Protein AF-A0A699IQG4-F1 (afdb_monomer_lite)

InterPro domains:
  IPR001878 Zinc finger, CCHC-type [PS50158] (23-38)
  IPR032567 RTL1-related [PTHR15503] (3-120)
  IPR036875 Zinc finger, CCHC-type superfamily [SSF57756] (12-44)
  IPR043502 DNA/RNA polymerase superfamily [SSF56672] (71-119)

Organism: Tanacetum cinerariifolium (NCBI:txid118510)

Sequence (120 aa):
KFWQHKCCECLEENGANPKGNGCFECGATWHFKRDCPKLKNKDGEKIFLAQISAKKKEDKSEGKQLEDVPVIRDYPEVFPKDLPGLPPARPVEFQIDLIPGAAPVARAPYRLAPSEMKEL

Secondary structure (DSSP, 8-state):
------------------S----TTT--TTS-GGG-GGG-S------------------------GGGSHHHHH-TTTS-SS--SSPP--SSPPP-PPPTTPPP---PPP---TTGGG--

Foldseek 3Di:
DDDDDDPDDPDDDDDDDPPADADPVPPGRPDHVVPPPVVPDDDDDPDDDDDDDDDPPPPPPVPCPPCVPPVCVVCCVVVPPDDPDDDPDDPDDDDDDDDPPDDDDDDDDDDDDPVVVVVD

Radius of gyration: 30.07 Å; chains: 1; bounding box: 53×80×54 Å

pLDDT: mean 72.15, std 17.1, range [36.84, 95.44]

Structure (mmCIF, N/CA/C/O backbone):
data_AF-A0A699IQG4-F1
#
_entry.id   AF-A0A699IQG4-F1
#
loop_
_atom_site.group_PDB
_atom_site.id
_atom_site.type_symbol
_atom_site.label_atom_id
_atom_site.label_alt_id
_atom_site.label_comp_id
_atom_site.label_asym_id
_atom_site.label_entity_id
_atom_site.label_seq_id
_atom_site.pdbx_PDB_ins_code
_atom_site.Cartn_x
_atom_site.Cartn_y
_atom_site.Cartn_z
_atom_site.occupancy
_atom_site.B_iso_or_equiv
_atom_site.auth_seq_id
_atom_site.auth_comp_id
_atom_site.auth_asym_id
_atom_site.auth_atom_id
_atom_site.pdbx_PDB_model_num
ATOM 1 N N . LYS A 1 1 ? 30.703 19.931 -9.574 1.00 39.34 1 LYS A N 1
ATOM 2 C CA . LYS A 1 1 ? 30.724 21.301 -9.013 1.00 39.34 1 LYS A CA 1
ATOM 3 C C . LYS A 1 1 ? 29.494 22.019 -9.535 1.00 39.34 1 LYS A C 1
ATOM 5 O O . LYS A 1 1 ? 29.377 22.120 -10.740 1.00 39.34 1 LYS A O 1
ATOM 10 N N . PHE A 1 2 ? 28.615 22.405 -8.612 1.00 39.41 2 PHE A N 1
ATOM 11 C CA . PHE A 1 2 ? 27.533 23.381 -8.749 1.00 39.41 2 PHE A CA 1
ATOM 12 C C . PHE A 1 2 ? 26.549 23.222 -9.914 1.00 39.41 2 PHE A C 1
ATOM 14 O O . PHE A 1 2 ? 26.856 23.501 -11.064 1.00 39.41 2 PHE A O 1
ATOM 21 N N . TRP A 1 3 ? 25.319 22.866 -9.539 1.00 40.44 3 TRP A N 1
ATOM 22 C CA . TRP A 1 3 ? 24.097 23.227 -10.246 1.00 40.44 3 TRP A CA 1
ATOM 23 C C . TRP A 1 3 ? 24.181 24.677 -10.722 1.00 40.44 3 TRP A C 1
ATOM 25 O O . TRP A 1 3 ? 24.025 25.611 -9.935 1.00 40.44 3 TRP A O 1
ATOM 35 N N . GLN A 1 4 ? 24.463 24.865 -12.005 1.00 43.44 4 GLN A N 1
ATOM 36 C CA . GLN A 1 4 ? 24.347 26.165 -12.630 1.00 43.44 4 GLN A CA 1
ATOM 37 C C . GLN A 1 4 ? 22.902 26.318 -13.079 1.00 43.44 4 GLN A C 1
ATOM 39 O O . GLN A 1 4 ? 22.455 25.738 -14.063 1.00 43.44 4 GLN A O 1
ATOM 44 N N . HIS A 1 5 ? 22.167 27.091 -12.284 1.00 58.09 5 HIS A N 1
ATOM 45 C CA . HIS A 1 5 ? 20.939 27.734 -12.704 1.00 58.09 5 HIS A CA 1
ATOM 46 C C . HIS A 1 5 ? 21.194 28.491 -14.008 1.00 58.09 5 HIS A C 1
ATOM 48 O O . HIS A 1 5 ? 21.992 29.430 -14.035 1.00 58.09 5 HIS A O 1
ATOM 54 N N . LYS A 1 6 ? 20.469 28.125 -15.063 1.00 41.34 6 LYS A N 1
ATOM 55 C CA . LYS A 1 6 ? 20.129 29.054 -16.137 1.00 41.34 6 LYS A CA 1
ATOM 56 C C . LYS A 1 6 ? 18.913 28.526 -16.886 1.00 41.34 6 LYS A C 1
ATOM 58 O O . LYS A 1 6 ? 19.025 27.606 -17.684 1.00 41.34 6 LYS A O 1
ATOM 63 N N . CYS A 1 7 ? 17.751 29.119 -16.628 1.00 36.84 7 CYS A N 1
ATOM 64 C CA . CYS A 1 7 ? 16.727 29.182 -17.661 1.00 36.84 7 CYS A CA 1
ATOM 65 C C . CYS A 1 7 ? 17.104 30.398 -18.512 1.00 36.84 7 CYS A C 1
ATOM 67 O O . CYS A 1 7 ? 16.904 31.542 -18.109 1.00 36.84 7 CYS A O 1
ATOM 69 N N . CYS A 1 8 ? 17.832 30.131 -19.593 1.00 43.38 8 CYS A N 1
ATOM 70 C CA . CYS A 1 8 ? 18.132 31.093 -20.640 1.00 43.38 8 CYS A CA 1
ATOM 71 C C . CYS A 1 8 ? 17.001 30.943 -21.659 1.00 43.38 8 CYS A C 1
ATOM 73 O O . CYS A 1 8 ? 16.763 29.828 -22.108 1.00 43.38 8 CYS A O 1
ATOM 75 N N . GLU A 1 9 ? 16.304 32.035 -21.960 1.00 43.12 9 GLU A N 1
ATOM 76 C CA . GLU A 1 9 ? 15.368 32.138 -23.089 1.00 43.12 9 GLU A CA 1
ATOM 77 C C . GLU A 1 9 ? 14.090 31.287 -23.001 1.00 43.12 9 GLU A C 1
ATOM 79 O O . GLU A 1 9 ? 13.916 30.305 -23.713 1.00 43.12 9 GLU A O 1
ATOM 84 N N . CYS A 1 10 ? 13.101 31.776 -22.246 1.00 40.19 10 CYS A N 1
ATOM 85 C CA . CYS A 1 10 ? 11.725 31.713 -22.749 1.00 40.19 10 CYS A CA 1
ATOM 86 C C . CYS A 1 10 ? 11.543 32.861 -23.751 1.00 40.19 10 CYS A C 1
ATOM 88 O O . CYS A 1 10 ? 11.014 33.923 -23.418 1.00 40.19 10 CYS A O 1
ATOM 90 N N . LEU A 1 11 ? 12.067 32.658 -24.960 1.00 47.53 11 LEU A N 1
ATOM 91 C CA . LEU A 1 11 ? 11.489 33.252 -26.157 1.00 47.53 11 LEU A CA 1
ATOM 92 C C . LEU A 1 11 ? 10.166 32.513 -26.433 1.00 47.53 11 LEU A C 1
ATOM 94 O O . LEU A 1 11 ? 10.034 31.345 -26.081 1.00 47.53 11 LEU A O 1
ATOM 98 N N . GLU A 1 12 ? 9.245 33.199 -27.103 1.00 44.25 12 GLU A N 1
ATOM 99 C CA . GLU A 1 12 ? 8.020 32.678 -27.737 1.00 44.25 12 GLU A CA 1
ATOM 100 C C . GLU A 1 12 ? 6.696 32.885 -26.979 1.00 44.25 12 GLU A C 1
ATOM 102 O O . GLU A 1 12 ? 6.244 32.125 -26.126 1.00 44.25 12 GLU A O 1
ATOM 107 N N . GLU A 1 13 ? 6.105 34.033 -27.312 1.00 41.91 13 GLU A N 1
ATOM 108 C CA . GLU A 1 13 ? 4.792 34.192 -27.949 1.00 41.91 13 GLU A CA 1
ATOM 109 C C . GLU A 1 13 ? 3.679 33.144 -27.721 1.00 41.91 13 GLU A C 1
ATOM 111 O O . GLU A 1 13 ? 3.742 31.996 -28.140 1.00 41.91 13 GLU A O 1
ATOM 116 N N . ASN A 1 14 ? 2.559 33.669 -27.206 1.00 48.47 14 ASN A N 1
ATOM 117 C CA . ASN A 1 14 ? 1.175 33.369 -27.599 1.00 48.47 14 ASN A CA 1
ATOM 118 C C . ASN A 1 14 ? 0.743 31.891 -27.674 1.00 48.47 14 ASN A C 1
ATOM 120 O O . ASN A 1 14 ? 0.459 31.356 -28.742 1.00 48.47 14 ASN A O 1
ATOM 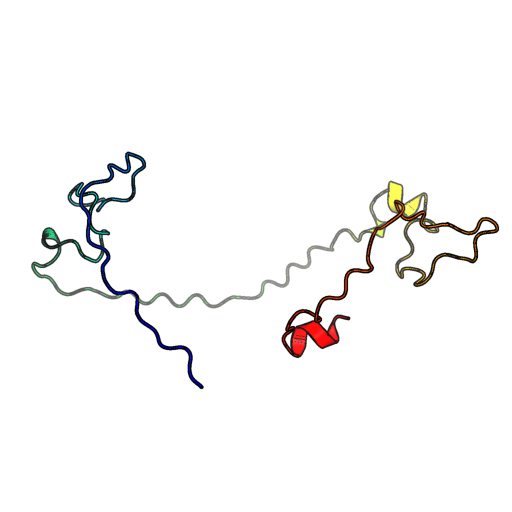124 N N . GLY A 1 15 ? 0.495 31.293 -26.507 1.00 37.56 15 GLY A N 1
ATOM 125 C CA . GLY A 1 15 ? -0.399 30.141 -26.358 1.00 37.56 15 GLY A CA 1
ATOM 126 C C . GLY A 1 15 ? -1.649 30.525 -25.566 1.00 37.56 15 GLY A C 1
ATOM 127 O O . GLY A 1 15 ? -1.586 30.708 -24.352 1.00 37.56 15 GLY A O 1
ATOM 128 N N . ALA A 1 16 ? -2.790 30.664 -26.241 1.00 49.62 16 ALA A N 1
ATOM 129 C CA . ALA A 1 16 ? -4.087 30.895 -25.611 1.00 49.62 16 ALA A CA 1
ATOM 130 C C . ALA A 1 16 ? -4.401 29.804 -24.569 1.00 49.62 16 ALA A C 1
ATOM 132 O O . ALA A 1 16 ? -4.510 28.629 -24.916 1.00 49.62 16 ALA A O 1
ATOM 133 N N . ASN A 1 17 ? -4.606 30.185 -23.303 1.00 44.25 17 ASN A N 1
ATOM 134 C CA . ASN A 1 17 ? -5.193 29.298 -22.298 1.00 44.25 17 ASN A CA 1
ATOM 135 C C . ASN A 1 17 ? -6.651 29.723 -22.024 1.00 44.25 17 ASN A C 1
ATOM 137 O O . ASN A 1 17 ? -6.873 30.724 -21.340 1.00 44.25 17 ASN A O 1
ATOM 141 N N . PRO A 1 18 ? -7.660 29.000 -22.547 1.00 54.16 18 PRO A N 1
ATOM 142 C CA . PRO A 1 18 ? -9.069 29.359 -22.402 1.00 54.16 18 PRO A CA 1
ATOM 143 C C . PRO A 1 18 ? -9.695 28.895 -21.075 1.00 54.16 18 PRO A C 1
ATOM 145 O O . PRO A 1 18 ? -10.919 28.837 -20.966 1.00 54.16 18 PRO A O 1
ATOM 148 N N . LYS A 1 19 ? -8.907 28.547 -20.050 1.00 52.62 19 LYS A N 1
ATOM 149 C CA . LYS A 1 19 ? -9.437 28.133 -18.743 1.00 52.62 19 LYS A CA 1
ATOM 150 C C . LYS A 1 19 ? -8.933 29.069 -17.656 1.00 52.62 19 LYS A C 1
ATOM 152 O O . LYS A 1 19 ? -7.754 29.116 -17.327 1.00 52.62 19 LYS A O 1
ATOM 157 N N . GLY A 1 20 ? -9.888 29.886 -17.218 1.00 62.12 20 GLY A N 1
ATOM 158 C CA . GLY A 1 20 ? -9.710 31.136 -16.506 1.00 62.12 20 GLY A CA 1
ATOM 159 C C . GLY A 1 20 ? -8.867 31.041 -15.249 1.00 62.12 20 GLY A C 1
ATOM 160 O O . GLY A 1 20 ? -9.008 30.108 -14.472 1.00 62.12 20 GLY A O 1
ATOM 161 N N . ASN A 1 21 ? -8.037 32.068 -15.091 1.00 64.31 21 ASN A N 1
ATOM 162 C CA . ASN A 1 21 ? -7.562 32.644 -13.838 1.00 64.31 21 ASN A CA 1
ATOM 163 C C . ASN A 1 21 ? -6.998 34.034 -14.177 1.00 64.31 21 ASN A C 1
ATOM 165 O O . ASN A 1 21 ? -5.793 34.253 -14.196 1.00 64.31 21 ASN A O 1
ATOM 169 N N . GLY A 1 22 ? -7.897 34.949 -14.547 1.00 69.56 22 GLY A N 1
ATOM 170 C CA . GLY A 1 22 ? -7.588 36.362 -14.758 1.00 69.56 22 GLY A CA 1
ATOM 171 C C . GLY A 1 22 ? -7.961 37.214 -13.548 1.00 69.56 22 GLY A C 1
ATOM 172 O O . GLY A 1 22 ? -8.584 36.751 -12.593 1.00 69.56 22 GLY A O 1
ATOM 173 N N . CYS A 1 23 ? -7.605 38.489 -13.585 1.00 75.75 23 CYS A N 1
ATOM 174 C CA . CYS A 1 23 ? -7.986 39.467 -12.585 1.00 75.75 23 CYS A CA 1
ATOM 175 C C . CYS A 1 23 ? -9.511 39.610 -12.535 1.00 75.75 23 CYS A C 1
ATOM 177 O O . CYS A 1 23 ? -10.111 40.182 -13.441 1.00 75.75 23 CYS A O 1
ATOM 179 N N . PHE A 1 24 ? -10.134 39.155 -11.449 1.00 74.50 24 PHE A N 1
ATOM 180 C CA . PHE A 1 24 ? -11.587 39.238 -11.257 1.00 74.50 24 PHE A CA 1
ATOM 181 C C . PHE A 1 24 ? -12.143 40.672 -11.229 1.00 74.50 24 PHE A C 1
ATOM 183 O O . PHE A 1 24 ? -13.338 40.854 -11.413 1.00 74.50 24 PHE A O 1
ATOM 190 N N . GLU A 1 25 ? -11.291 41.680 -11.021 1.00 67.94 25 GLU A N 1
ATOM 191 C CA . GLU A 1 25 ? -11.703 43.092 -10.994 1.00 67.94 25 GLU A CA 1
ATOM 192 C C . GLU A 1 25 ? -11.657 43.763 -12.372 1.00 67.94 25 GLU A C 1
ATOM 194 O O . GLU A 1 25 ? -12.460 44.645 -12.656 1.00 67.94 25 GLU A O 1
ATOM 199 N N . CYS A 1 26 ? -10.718 43.385 -13.250 1.00 78.75 26 CYS A N 1
ATOM 200 C CA . CYS A 1 26 ? -10.583 44.029 -14.564 1.00 78.75 26 CYS A CA 1
ATOM 201 C C . CYS A 1 26 ? -10.766 43.093 -15.765 1.00 78.75 26 CYS A C 1
ATOM 203 O O . CYS A 1 26 ? -10.732 43.564 -16.899 1.00 78.75 26 CYS A O 1
ATOM 205 N N . GLY A 1 27 ? -10.941 41.792 -15.530 1.00 74.69 27 GLY A N 1
ATOM 206 C CA . GLY A 1 27 ? -11.148 40.766 -16.552 1.00 74.69 27 GLY A CA 1
ATOM 207 C C . GLY A 1 27 ? -9.891 40.345 -17.320 1.00 74.69 27 GLY A C 1
ATOM 208 O O . GLY A 1 27 ? -9.961 39.436 -18.141 1.00 74.69 27 GLY A O 1
ATOM 209 N N . ALA A 1 28 ? -8.735 40.969 -17.076 1.00 76.00 28 ALA A N 1
ATOM 210 C CA . ALA A 1 28 ? -7.506 40.640 -17.791 1.00 76.00 28 ALA A CA 1
ATOM 211 C C . ALA A 1 28 ? -6.952 39.279 -17.352 1.00 76.00 28 ALA A C 1
ATOM 213 O O . ALA A 1 28 ? -6.777 39.022 -16.165 1.00 76.00 28 ALA A O 1
ATOM 214 N N . THR A 1 29 ? -6.606 38.427 -18.309 1.00 74.25 29 THR A N 1
ATOM 215 C CA . THR A 1 29 ? -6.103 37.065 -18.065 1.00 74.25 29 THR A CA 1
ATOM 216 C C . THR A 1 29 ? -4.635 37.004 -17.636 1.00 74.25 29 THR A C 1
ATOM 218 O O . THR A 1 29 ? -4.167 35.949 -17.230 1.00 74.25 29 THR A O 1
ATOM 221 N N . TRP A 1 30 ? -3.913 38.126 -17.702 1.00 68.56 30 TRP A N 1
ATOM 222 C CA . TRP A 1 30 ? -2.455 38.179 -17.529 1.00 68.56 30 TRP A CA 1
ATOM 223 C C . TRP A 1 30 ? -1.961 38.496 -16.114 1.00 68.56 30 TRP A C 1
ATOM 225 O O . TRP A 1 30 ? -0.766 38.398 -15.854 1.00 68.56 30 TRP A O 1
ATOM 235 N N . HIS A 1 31 ? -2.837 38.907 -15.200 1.00 71.31 31 HIS A N 1
ATOM 236 C CA . HIS A 1 31 ? -2.448 39.225 -13.827 1.00 71.31 31 HIS A CA 1
ATOM 237 C C . HIS A 1 31 ? -3.545 38.827 -12.845 1.00 71.31 31 HIS A C 1
ATOM 239 O O . HIS A 1 31 ? -4.724 38.797 -13.192 1.00 71.31 31 HIS A O 1
ATOM 245 N N . PHE A 1 32 ? -3.166 38.556 -11.598 1.00 77.56 32 PHE A N 1
ATOM 246 C CA . PHE A 1 32 ? -4.119 38.287 -10.524 1.00 77.56 32 PHE A CA 1
ATOM 247 C C . PHE A 1 32 ? -4.605 39.590 -9.883 1.00 77.56 32 PHE A C 1
ATOM 249 O O . PHE A 1 32 ? -3.975 40.638 -10.012 1.00 77.56 32 PHE A O 1
ATOM 256 N N . LYS A 1 33 ? -5.717 39.534 -9.135 1.00 70.88 33 LYS A N 1
ATOM 257 C CA . LYS A 1 33 ? -6.334 40.704 -8.473 1.00 70.88 33 LYS A CA 1
ATOM 258 C C . LYS A 1 33 ? -5.333 41.569 -7.685 1.00 70.88 33 LYS A C 1
ATOM 260 O O . LYS A 1 33 ? -5.471 42.788 -7.679 1.00 70.88 33 LYS A O 1
ATOM 265 N N . ARG A 1 34 ? -4.320 40.952 -7.064 1.00 66.19 34 ARG A N 1
ATOM 266 C CA . ARG A 1 34 ? -3.289 41.632 -6.253 1.00 66.19 34 ARG A CA 1
ATOM 267 C C . ARG A 1 34 ? -2.377 42.555 -7.066 1.00 66.19 34 ARG A C 1
ATOM 269 O O . ARG A 1 34 ? -1.890 43.542 -6.527 1.00 66.19 34 ARG A O 1
ATOM 276 N N . ASP A 1 35 ? -2.208 42.266 -8.350 1.00 69.75 35 ASP A N 1
ATOM 277 C CA . ASP A 1 35 ? -1.304 42.984 -9.252 1.00 69.75 35 ASP A CA 1
ATOM 278 C C . ASP A 1 35 ? -2.067 43.886 -10.227 1.00 69.75 35 ASP A C 1
ATOM 280 O O . ASP A 1 35 ? -1.492 44.417 -11.175 1.00 69.75 35 ASP A O 1
ATOM 284 N N . CYS A 1 36 ? -3.374 44.070 -10.004 1.00 76.50 36 CYS A N 1
ATOM 285 C CA . CYS A 1 36 ? -4.219 44.853 -10.887 1.00 76.50 36 CYS A CA 1
ATOM 286 C C . CYS A 1 36 ? -3.799 46.328 -10.871 1.00 76.50 36 CYS A C 1
ATOM 288 O O . CYS A 1 36 ? -3.975 47.003 -9.851 1.00 76.50 36 CYS A O 1
ATOM 290 N N . PRO A 1 37 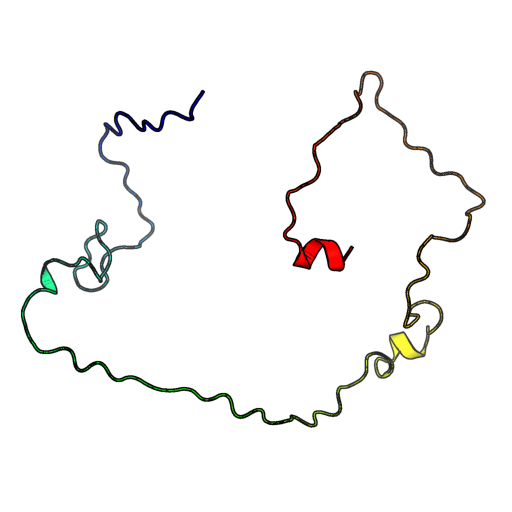? -3.302 46.881 -11.994 1.00 71.56 37 PRO A N 1
ATOM 291 C CA . PRO A 1 37 ? -2.865 48.272 -12.045 1.00 71.56 37 PRO A CA 1
ATOM 292 C C . PRO A 1 37 ? -4.029 49.251 -11.833 1.00 71.56 37 PRO A C 1
ATOM 294 O O . PRO A 1 37 ? -3.798 50.370 -11.384 1.00 71.56 37 PRO A O 1
ATOM 297 N N . LYS A 1 38 ? -5.282 48.820 -12.066 1.00 64.69 38 LYS A N 1
ATOM 298 C CA . LYS A 1 38 ? -6.492 49.604 -11.756 1.00 64.69 38 LYS A CA 1
ATOM 299 C C . LYS A 1 38 ? -6.797 49.710 -10.255 1.00 64.69 38 LYS A C 1
ATOM 301 O O . LYS A 1 38 ? -7.562 50.587 -9.876 1.00 64.69 38 LYS A O 1
ATOM 306 N N . LEU A 1 39 ? -6.221 48.851 -9.406 1.00 63.41 39 LEU A N 1
ATOM 307 C CA . LEU A 1 39 ? -6.471 48.862 -7.957 1.00 63.41 39 LEU A CA 1
ATOM 308 C C . LEU A 1 39 ? -5.593 49.879 -7.209 1.00 63.41 39 LEU A C 1
ATOM 310 O O . LEU A 1 39 ? -5.821 50.163 -6.036 1.00 63.41 39 LEU A O 1
ATOM 314 N N . LYS A 1 40 ? -4.570 50.436 -7.866 1.00 63.16 40 LYS A N 1
ATOM 315 C CA . LYS A 1 40 ? -3.681 51.426 -7.258 1.00 63.16 40 LYS A CA 1
ATOM 316 C C . LYS A 1 40 ? -4.238 52.827 -7.465 1.00 63.16 40 LYS A C 1
ATOM 318 O O . LYS A 1 40 ? -3.710 53.550 -8.294 1.00 63.16 40 LYS A O 1
ATOM 323 N N . ASN A 1 41 ? -5.274 53.199 -6.710 1.00 53.69 41 ASN A N 1
ATOM 324 C CA . ASN A 1 41 ? -5.568 54.593 -6.362 1.00 53.69 41 ASN A CA 1
ATOM 325 C C . ASN A 1 41 ? -6.422 54.668 -5.082 1.00 53.69 41 ASN A C 1
ATOM 327 O O . ASN A 1 41 ? -7.636 54.538 -5.137 1.00 53.69 41 ASN A O 1
ATOM 331 N N . LYS A 1 42 ? -5.698 54.882 -3.971 1.00 56.88 42 LYS A N 1
ATOM 332 C CA . LYS A 1 42 ? -6.032 55.559 -2.701 1.00 56.88 42 LYS A CA 1
ATOM 333 C C . LYS A 1 42 ? -7.355 55.201 -2.014 1.00 56.88 42 LYS A C 1
ATOM 335 O O . LYS A 1 42 ? -8.410 55.596 -2.471 1.00 56.88 42 LYS A O 1
ATOM 340 N N . ASP A 1 43 ? -7.261 54.530 -0.865 1.00 50.34 43 ASP A N 1
ATOM 341 C CA . ASP A 1 43 ? -7.578 55.099 0.456 1.00 50.34 43 ASP A CA 1
ATOM 342 C C . ASP A 1 43 ? -7.216 54.082 1.553 1.00 50.34 43 ASP A C 1
ATOM 344 O O . ASP A 1 43 ? -7.238 52.874 1.327 1.00 50.34 43 ASP A O 1
ATOM 348 N N . GLY A 1 44 ? -6.777 54.579 2.713 1.00 60.00 44 GLY A N 1
ATOM 349 C CA . GLY A 1 44 ? -6.122 53.811 3.778 1.00 60.00 44 GLY A CA 1
ATOM 350 C C . GLY A 1 44 ? -6.811 52.490 4.141 1.00 60.00 44 GLY A C 1
ATOM 351 O O . GLY A 1 44 ? -7.962 52.458 4.576 1.00 60.00 44 GLY A O 1
ATOM 352 N N . GLU A 1 45 ? -6.058 51.401 4.001 1.00 52.19 45 GLU A N 1
ATOM 353 C CA . GLU A 1 45 ? -6.473 50.038 4.313 1.00 52.19 45 GLU A CA 1
ATOM 354 C C . GLU A 1 45 ? -6.681 49.886 5.829 1.00 52.19 45 GLU A C 1
ATOM 356 O O . GLU A 1 45 ? -5.733 49.846 6.615 1.00 52.19 45 GLU A O 1
ATOM 361 N N . LYS A 1 46 ? -7.944 49.820 6.268 1.00 61.69 46 LYS A N 1
ATOM 362 C CA . LYS A 1 46 ? -8.282 49.413 7.638 1.00 61.69 46 LYS A CA 1
ATOM 363 C C . LYS A 1 46 ? -8.051 47.910 7.754 1.00 61.69 46 LYS A C 1
ATOM 365 O O . LYS A 1 46 ? -8.911 47.110 7.394 1.00 61.69 46 LYS A O 1
ATOM 370 N N . ILE A 1 47 ? -6.877 47.532 8.247 1.00 58.50 47 ILE A N 1
ATOM 371 C CA . ILE A 1 47 ? -6.541 46.142 8.551 1.00 58.50 47 ILE A CA 1
ATOM 372 C C . ILE A 1 47 ? -7.305 45.748 9.821 1.00 58.50 47 ILE A C 1
ATOM 374 O O . ILE A 1 47 ? -6.939 46.143 10.927 1.00 58.50 47 ILE A O 1
ATOM 378 N N . PHE A 1 48 ? -8.383 44.979 9.677 1.00 64.88 48 PHE A N 1
ATOM 379 C CA . PHE A 1 48 ? -9.066 44.371 10.818 1.00 64.88 48 PHE A CA 1
ATOM 380 C C . PHE A 1 48 ? -8.367 43.056 11.174 1.00 64.88 48 PHE A C 1
ATOM 382 O O . PHE A 1 48 ? -8.523 42.047 10.491 1.00 64.88 48 PHE A O 1
ATOM 389 N N . LEU A 1 49 ? -7.577 43.069 12.247 1.00 62.38 49 LEU A N 1
ATOM 390 C CA . LEU A 1 49 ? -7.018 41.856 12.843 1.00 62.38 49 LEU A CA 1
ATOM 391 C C . LEU A 1 49 ? -8.095 41.170 13.690 1.00 62.38 49 LEU A C 1
ATOM 393 O O . LEU A 1 49 ? -8.494 41.689 14.731 1.00 62.38 49 LEU A O 1
ATOM 397 N N . ALA A 1 50 ? -8.548 39.993 13.262 1.00 70.19 50 ALA A N 1
ATOM 398 C CA . ALA A 1 50 ? -9.366 39.108 14.085 1.00 70.19 50 ALA A CA 1
ATOM 399 C C . ALA A 1 50 ? -8.470 38.056 14.757 1.00 70.19 50 ALA A C 1
ATOM 401 O O . ALA A 1 50 ? -7.769 37.307 14.079 1.00 70.19 50 ALA A O 1
ATOM 402 N N . GLN A 1 51 ? -8.501 37.985 16.090 1.00 68.69 51 GLN A N 1
ATOM 403 C CA . GLN A 1 51 ? -7.873 36.901 16.848 1.00 68.69 51 GLN A CA 1
ATOM 404 C C . GLN A 1 51 ? -8.895 35.789 17.092 1.00 68.69 51 GLN A C 1
ATOM 406 O O . GLN A 1 51 ? -9.837 35.955 17.865 1.00 68.69 51 GLN A O 1
ATOM 411 N N . ILE A 1 52 ? -8.696 34.640 16.447 1.00 70.69 52 ILE A N 1
ATOM 412 C CA . ILE A 1 52 ? -9.469 33.428 16.721 1.00 70.69 52 ILE A CA 1
ATOM 413 C C . ILE A 1 52 ? -8.704 32.638 17.780 1.00 70.69 52 ILE A C 1
ATOM 415 O O . ILE A 1 52 ? -7.666 32.045 17.498 1.00 70.69 52 ILE A O 1
ATOM 419 N N . SER A 1 53 ? -9.204 32.646 19.014 1.00 73.06 53 SER A N 1
ATOM 420 C CA . SER A 1 53 ? -8.715 31.750 20.061 1.00 73.06 53 SER A CA 1
ATOM 421 C C . SER A 1 53 ? -9.548 30.472 20.052 1.00 73.06 53 SER A C 1
ATOM 423 O O . SER A 1 53 ? -10.773 30.497 20.185 1.00 73.06 53 SER A O 1
ATOM 425 N N . ALA A 1 54 ? -8.881 29.334 19.870 1.00 66.38 54 ALA A N 1
ATOM 426 C CA . ALA A 1 54 ? -9.520 28.033 19.953 1.00 66.38 54 ALA A CA 1
ATOM 427 C C . ALA A 1 54 ? -9.880 27.749 21.416 1.00 66.38 54 ALA A C 1
ATOM 429 O O . ALA A 1 54 ? -9.042 27.320 22.210 1.00 66.38 54 ALA A O 1
ATOM 430 N N . LYS A 1 55 ? -11.142 27.974 21.790 1.00 66.56 55 LYS A N 1
ATOM 431 C CA . LYS A 1 55 ? -11.685 27.330 22.984 1.00 66.56 55 LYS A CA 1
ATOM 432 C C . LYS A 1 55 ? -11.829 25.851 22.655 1.00 66.56 55 LYS A C 1
ATOM 434 O O . LYS A 1 55 ? -12.715 25.482 21.889 1.00 66.56 55 LYS A O 1
ATOM 439 N N . LYS A 1 56 ? -10.958 25.017 23.229 1.00 56.22 56 LYS A N 1
ATOM 440 C CA . LYS A 1 56 ? -11.209 23.579 23.335 1.00 56.22 56 LYS A CA 1
ATOM 441 C C . LYS A 1 56 ? -12.536 23.422 24.072 1.00 56.22 56 LYS A C 1
ATOM 443 O O . LYS A 1 56 ? -12.594 23.571 25.289 1.00 56.22 56 LYS A O 1
ATOM 448 N N . LYS A 1 57 ? -13.614 23.182 23.331 1.00 53.66 57 LYS A N 1
ATOM 449 C CA . LYS A 1 57 ? -14.695 22.382 23.879 1.00 53.66 57 LYS A CA 1
ATOM 450 C C . LYS A 1 57 ? -14.124 20.978 23.920 1.00 53.66 57 LYS A C 1
ATOM 452 O O . LYS A 1 57 ? -13.784 20.419 22.882 1.00 53.66 57 LYS A O 1
ATOM 457 N N . GLU A 1 58 ? -13.931 20.457 25.121 1.00 58.59 58 GLU A N 1
ATOM 458 C CA . GLU A 1 58 ? -13.959 19.014 25.291 1.00 58.59 58 GLU A CA 1
ATOM 459 C C . GLU A 1 58 ? -15.375 18.597 24.908 1.00 58.59 58 GLU A C 1
ATOM 461 O O . GLU A 1 58 ? -16.295 18.617 25.727 1.00 58.59 58 GLU A O 1
ATOM 466 N N . ASP A 1 59 ? -15.572 18.299 23.626 1.00 51.28 59 ASP A N 1
ATOM 467 C CA . ASP A 1 59 ? -16.661 17.430 23.241 1.00 51.28 59 ASP A CA 1
ATOM 468 C C . ASP A 1 59 ? -16.364 16.098 23.931 1.00 51.28 59 ASP A C 1
ATOM 470 O O . ASP A 1 59 ? -15.626 15.252 23.432 1.00 51.28 59 ASP A O 1
ATOM 474 N N . LYS A 1 60 ? -16.969 15.903 25.108 1.00 52.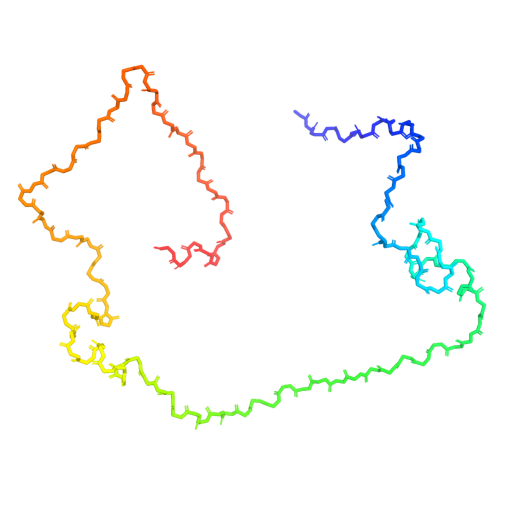25 60 LYS A N 1
ATOM 475 C CA . LYS A 1 60 ? -17.423 14.585 25.555 1.00 52.25 60 LYS A CA 1
ATOM 476 C C . LYS A 1 60 ? -18.482 14.096 24.559 1.00 52.25 60 LYS A C 1
ATOM 478 O O . LYS A 1 60 ? -19.627 13.851 24.918 1.00 52.25 60 LYS A O 1
ATOM 483 N N . SER A 1 61 ? -18.131 13.982 23.281 1.00 55.22 61 SER A N 1
ATOM 484 C CA . SER A 1 61 ? -18.727 12.937 22.482 1.00 55.22 61 SER A CA 1
ATOM 485 C C . SER A 1 61 ? -18.147 11.674 23.090 1.00 55.22 61 SER A C 1
ATOM 487 O O . SER A 1 61 ? -16.947 11.434 22.953 1.00 55.22 61 SER A O 1
ATOM 489 N N . GLU A 1 62 ? -18.949 10.923 23.841 1.00 59.81 62 GLU A N 1
ATOM 490 C CA . GLU A 1 62 ? -18.688 9.499 24.008 1.00 59.81 62 GLU A CA 1
ATOM 491 C C . GLU A 1 62 ? -18.460 8.961 22.594 1.00 59.81 62 GLU A C 1
ATOM 493 O O . GLU A 1 62 ? -19.384 8.868 21.782 1.00 59.81 62 GLU A O 1
ATOM 498 N N . GLY A 1 63 ? -17.185 8.806 22.234 1.00 56.62 63 GLY A N 1
ATOM 499 C CA . GLY A 1 63 ? -16.800 8.313 20.932 1.00 56.62 63 GLY A CA 1
ATOM 500 C C . GLY A 1 63 ? -17.387 6.925 20.843 1.00 56.62 63 GLY A C 1
ATOM 501 O O . GLY A 1 63 ? -17.112 6.104 21.712 1.00 56.62 63 GLY A O 1
ATOM 502 N N . LYS A 1 64 ? -18.223 6.682 19.834 1.00 62.69 64 LYS A N 1
ATOM 503 C CA . LYS A 1 64 ? -18.614 5.321 19.477 1.00 62.69 64 LYS A CA 1
ATOM 504 C C . LYS A 1 64 ? -17.306 4.586 19.246 1.00 62.69 64 LYS A C 1
ATOM 506 O O . LYS A 1 64 ? -16.570 4.942 18.319 1.00 62.69 64 LYS A O 1
ATOM 511 N N . GLN A 1 65 ? -16.958 3.692 20.156 1.00 74.88 65 GLN A N 1
ATOM 512 C CA . GLN A 1 65 ? -15.701 2.984 20.047 1.00 74.88 65 GLN A CA 1
ATOM 513 C C . GLN A 1 65 ? -15.839 2.017 18.863 1.00 74.88 65 GLN A C 1
ATOM 515 O O . GLN A 1 65 ? -16.952 1.657 18.472 1.00 74.88 65 GLN A O 1
ATOM 520 N N . LEU A 1 66 ? -14.741 1.632 18.212 1.00 72.94 66 LEU A N 1
ATOM 521 C CA . LEU A 1 66 ? -14.832 0.751 17.036 1.00 72.94 66 LEU A CA 1
ATOM 522 C C . LEU A 1 66 ? -15.496 -0.587 17.401 1.00 72.94 66 LEU A C 1
ATOM 524 O O . LEU A 1 66 ? -16.184 -1.193 16.585 1.00 72.94 66 LEU A O 1
ATOM 528 N N . GLU A 1 67 ? -15.377 -0.987 18.664 1.00 78.38 67 GLU A N 1
ATOM 529 C CA . GLU A 1 67 ? -16.057 -2.147 19.238 1.00 78.38 67 GLU A CA 1
ATOM 530 C C . GLU A 1 67 ? -17.589 -2.017 19.300 1.00 78.38 67 GLU A C 1
ATOM 532 O O . GLU A 1 67 ? -18.247 -3.007 19.581 1.00 78.38 67 GLU A O 1
ATOM 537 N N . ASP A 1 68 ? -18.187 -0.852 19.028 1.00 83.12 68 ASP A N 1
ATOM 538 C CA . ASP A 1 68 ? -19.649 -0.691 18.965 1.00 83.12 68 ASP A CA 1
ATOM 539 C C . ASP A 1 68 ? -20.230 -1.107 17.604 1.00 83.12 68 ASP A C 1
ATOM 541 O O . ASP A 1 68 ? -21.445 -1.272 17.457 1.00 83.12 68 ASP A O 1
ATOM 545 N N . VAL A 1 69 ? -19.377 -1.294 16.590 1.00 87.62 69 VAL A N 1
ATOM 546 C CA . VAL A 1 69 ? -19.797 -1.761 15.267 1.00 87.62 69 VAL A CA 1
ATOM 547 C C . VAL A 1 69 ? -20.155 -3.250 15.364 1.00 87.62 69 VAL A C 1
ATOM 549 O O . VAL A 1 69 ? -19.280 -4.050 15.699 1.00 87.62 69 VAL A O 1
ATOM 552 N N . PRO A 1 70 ? -21.394 -3.668 15.027 1.00 87.94 70 PRO A N 1
ATOM 553 C CA . PRO A 1 70 ? -21.835 -5.060 15.178 1.00 87.94 70 PRO A CA 1
ATOM 554 C C . PRO A 1 70 ? -20.881 -6.078 14.539 1.00 87.94 70 PRO A C 1
ATOM 556 O O . PRO A 1 70 ? -20.492 -7.048 15.173 1.00 87.94 70 PRO A O 1
ATOM 559 N N . VAL A 1 71 ? -20.386 -5.778 13.336 1.00 90.31 71 VAL A N 1
ATOM 560 C CA . VAL A 1 71 ? -19.439 -6.637 12.606 1.00 90.31 71 VAL A CA 1
ATOM 561 C C . VAL A 1 71 ? -18.109 -6.818 13.350 1.00 90.31 71 VAL A C 1
ATOM 563 O O . VAL A 1 71 ? -17.521 -7.890 13.292 1.00 90.31 71 VAL A O 1
ATOM 566 N N . ILE A 1 72 ? -17.625 -5.802 14.067 1.00 88.88 72 ILE A N 1
ATOM 567 C CA . ILE A 1 72 ? -16.364 -5.892 14.820 1.00 88.88 72 ILE A CA 1
ATOM 568 C C . ILE A 1 72 ? -16.563 -6.750 16.078 1.00 88.88 72 ILE A C 1
ATOM 570 O O . ILE A 1 72 ? -15.687 -7.533 16.439 1.00 88.88 72 ILE A O 1
ATOM 574 N N . A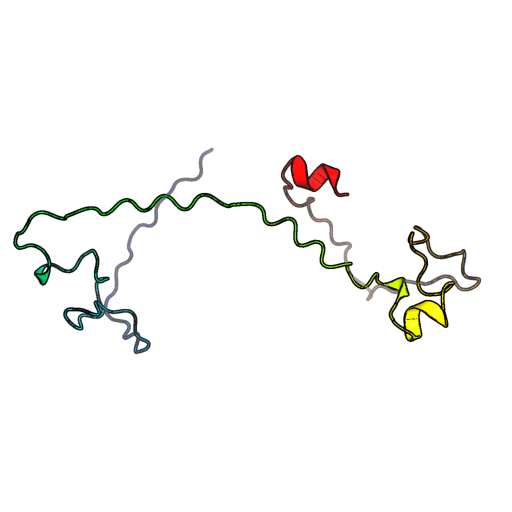RG A 1 73 ? -17.744 -6.665 16.706 1.00 86.81 73 ARG A N 1
ATOM 575 C CA . ARG A 1 73 ? -18.119 -7.484 17.874 1.00 86.81 73 ARG A CA 1
ATOM 576 C C . ARG A 1 73 ? -18.294 -8.956 17.541 1.00 86.81 73 ARG A C 1
ATOM 578 O O . ARG A 1 73 ? -17.944 -9.797 18.363 1.00 86.81 73 ARG A O 1
ATOM 585 N N . ASP A 1 74 ? -18.841 -9.245 16.366 1.00 93.06 74 ASP A N 1
ATOM 586 C CA . ASP A 1 74 ? -19.106 -10.612 15.919 1.00 93.06 74 ASP A CA 1
ATOM 587 C C . ASP A 1 74 ? -17.811 -11.356 15.535 1.00 93.06 74 ASP A C 1
ATOM 589 O O . ASP A 1 74 ? -17.782 -12.586 15.549 1.00 93.06 74 ASP A O 1
ATOM 593 N N . TYR A 1 75 ? -16.722 -10.627 15.238 1.00 89.75 75 TYR A N 1
ATOM 594 C CA . TYR A 1 75 ? -15.442 -11.189 14.783 1.00 89.75 75 TYR A CA 1
ATOM 595 C C . TYR A 1 75 ? -14.213 -10.569 15.487 1.00 89.75 75 TYR A C 1
ATOM 597 O O . TYR A 1 75 ? -13.344 -9.990 14.825 1.00 89.75 75 TYR A O 1
ATOM 605 N N . PRO A 1 76 ? -14.069 -10.722 16.817 1.00 85.00 76 PRO A N 1
ATOM 606 C CA . PRO A 1 76 ? -12.980 -10.100 17.575 1.00 85.00 76 PRO A CA 1
ATOM 607 C C . PRO A 1 76 ? -11.591 -10.662 17.226 1.00 85.00 76 PRO A C 1
ATOM 609 O O . PRO A 1 76 ? -10.591 -9.967 17.381 1.00 85.00 76 PRO A O 1
ATOM 612 N N . GLU A 1 77 ? -11.515 -11.900 16.728 1.00 83.25 77 GLU A N 1
ATOM 613 C CA . GLU A 1 77 ? -10.259 -12.523 16.282 1.00 83.25 77 GLU A CA 1
ATOM 614 C C . GLU A 1 77 ? -9.772 -11.990 14.925 1.00 83.25 77 GLU A C 1
ATOM 616 O O . GLU A 1 77 ? -8.577 -12.018 14.643 1.00 83.25 77 GLU A O 1
ATOM 621 N N . VAL A 1 78 ? -10.689 -11.494 14.084 1.00 85.25 78 VAL A N 1
ATOM 622 C CA . VAL A 1 78 ? -10.379 -10.935 12.754 1.00 85.25 78 VAL A CA 1
ATOM 623 C C . VAL A 1 78 ? -10.016 -9.452 12.851 1.00 85.25 78 VAL A C 1
ATOM 625 O O . VAL A 1 78 ? -9.221 -8.959 12.053 1.00 85.25 78 VAL A O 1
ATOM 628 N N . PHE A 1 79 ? -10.560 -8.755 13.853 1.00 85.50 79 PHE A N 1
ATOM 629 C CA . PHE A 1 79 ? -10.291 -7.346 14.142 1.00 85.50 79 PHE A CA 1
ATOM 630 C C . PHE A 1 79 ? -9.673 -7.159 15.540 1.00 85.50 79 PHE A C 1
ATOM 632 O O . PHE A 1 79 ? -10.267 -6.492 16.393 1.00 85.50 79 PHE A O 1
ATOM 639 N N . PRO A 1 80 ? -8.493 -7.744 15.814 1.00 83.50 80 PRO A N 1
ATOM 640 C CA . PRO A 1 80 ? -7.820 -7.536 17.086 1.00 83.50 80 PRO A CA 1
ATOM 641 C C . PRO A 1 80 ? -7.393 -6.069 17.224 1.00 83.50 80 PRO A C 1
ATOM 643 O O . PRO A 1 80 ? -7.074 -5.399 16.241 1.00 83.50 80 PRO A O 1
ATOM 646 N N . LYS A 1 81 ? -7.370 -5.566 18.464 1.00 82.56 81 LYS A N 1
ATOM 647 C CA . LYS A 1 81 ? -6.939 -4.187 18.764 1.00 82.56 81 LYS A CA 1
ATOM 648 C C . LYS A 1 81 ? -5.482 -3.933 18.358 1.00 82.56 81 LYS A C 1
ATOM 650 O O . LYS A 1 81 ? -5.155 -2.823 17.955 1.00 82.56 81 LYS A O 1
ATOM 655 N N . ASP A 1 82 ? -4.658 -4.977 18.416 1.00 83.31 82 ASP A N 1
ATOM 656 C CA . ASP A 1 82 ? -3.260 -4.980 17.997 1.00 83.31 82 ASP A CA 1
ATOM 657 C C . ASP A 1 82 ? -3.076 -5.948 16.817 1.00 83.31 82 ASP A C 1
ATOM 659 O O . ASP A 1 82 ? -3.553 -7.085 16.856 1.00 83.31 82 ASP A O 1
ATOM 663 N N . LEU A 1 83 ? -2.383 -5.515 15.758 1.00 80.06 83 LEU A N 1
ATOM 664 C CA . LEU A 1 83 ? -2.135 -6.357 14.584 1.00 80.06 83 LEU A CA 1
ATOM 665 C C . LEU A 1 83 ? -1.001 -7.361 14.860 1.00 80.06 83 LEU A C 1
ATOM 667 O O . LEU A 1 83 ? 0.092 -6.945 15.258 1.00 80.06 83 LEU A O 1
ATOM 671 N N . PRO A 1 84 ? -1.191 -8.669 14.598 1.00 73.19 84 PRO A N 1
ATOM 672 C CA . PRO A 1 84 ? -0.086 -9.620 14.618 1.00 73.19 84 PRO A CA 1
ATOM 673 C C . PRO A 1 84 ? 0.896 -9.258 13.493 1.00 73.19 84 PRO A C 1
ATOM 675 O O . PRO A 1 84 ? 0.523 -9.229 12.324 1.00 73.19 84 PRO A O 1
ATOM 678 N N . GLY A 1 85 ? 2.140 -8.926 13.851 1.00 81.88 85 GLY A N 1
ATOM 679 C CA . GLY A 1 85 ? 3.081 -8.275 12.929 1.00 81.88 85 GLY A CA 1
ATOM 680 C C . GLY A 1 85 ? 3.417 -9.093 11.680 1.00 81.88 85 GLY A C 1
ATOM 681 O O . GLY A 1 85 ? 3.256 -8.610 10.561 1.00 81.88 85 GLY A O 1
ATOM 682 N N . LEU A 1 86 ? 3.882 -10.333 11.856 1.00 81.56 86 LEU A N 1
ATOM 683 C CA . LEU A 1 86 ? 4.129 -11.243 10.739 1.00 81.56 86 LEU A CA 1
ATOM 684 C C . LEU A 1 86 ? 2.957 -12.210 10.584 1.00 81.56 86 LEU A C 1
ATOM 686 O O . LEU A 1 86 ? 2.458 -12.724 11.591 1.00 81.56 86 LEU A O 1
ATOM 690 N N . PRO A 1 87 ? 2.538 -12.510 9.342 1.00 76.62 87 PRO A N 1
ATOM 691 C CA . PRO A 1 87 ? 1.572 -13.568 9.126 1.00 76.62 87 PRO A CA 1
ATOM 692 C C . PRO A 1 87 ? 2.135 -14.880 9.698 1.00 76.62 87 PRO A C 1
ATOM 694 O O . PRO A 1 87 ? 3.339 -15.133 9.566 1.00 76.62 87 PRO A O 1
ATOM 697 N N . PRO A 1 88 ? 1.292 -15.730 10.308 1.00 80.94 88 PRO A N 1
ATOM 698 C CA . PRO A 1 88 ? 1.703 -17.057 10.745 1.00 80.94 88 PRO A CA 1
ATOM 699 C C . PRO A 1 88 ? 2.393 -17.826 9.617 1.00 80.94 88 PRO A C 1
ATOM 701 O O . PRO A 1 88 ? 2.067 -17.637 8.439 1.00 80.94 88 PRO A O 1
ATOM 704 N N . ALA A 1 89 ? 3.325 -18.713 9.975 1.00 82.88 89 ALA A N 1
ATOM 705 C CA . ALA A 1 89 ? 3.977 -19.587 9.009 1.00 82.88 89 ALA A CA 1
ATOM 706 C C . ALA A 1 89 ? 2.905 -20.362 8.229 1.00 82.88 89 ALA A C 1
ATOM 708 O O . ALA A 1 89 ? 2.126 -21.128 8.798 1.00 82.88 89 ALA A O 1
ATOM 709 N N . ARG A 1 90 ? 2.830 -20.111 6.921 1.00 83.44 90 ARG A N 1
ATOM 710 C CA . ARG A 1 90 ? 1.898 -20.804 6.035 1.00 83.44 90 ARG A CA 1
ATOM 711 C C . ARG A 1 90 ? 2.554 -22.104 5.563 1.00 83.44 90 ARG A C 1
ATOM 713 O O . ARG A 1 90 ? 3.752 -22.097 5.296 1.00 83.44 90 ARG A O 1
ATOM 720 N N . PRO A 1 91 ? 1.795 -23.205 5.418 1.00 85.12 91 PRO A N 1
ATOM 721 C CA . PRO A 1 91 ? 2.327 -24.464 4.888 1.00 85.12 91 PRO A CA 1
ATOM 722 C C . PRO A 1 91 ? 2.713 -24.368 3.404 1.00 85.12 91 PRO A C 1
ATOM 724 O O . PRO A 1 91 ? 3.367 -25.264 2.883 1.00 85.12 91 PRO A O 1
ATOM 727 N N . VAL A 1 92 ? 2.293 -23.296 2.725 1.00 85.31 92 VAL A N 1
ATOM 728 C CA . VAL A 1 92 ? 2.623 -23.006 1.332 1.00 85.31 92 VAL A CA 1
ATOM 729 C C . VAL A 1 92 ? 3.587 -21.829 1.290 1.00 85.31 92 VAL A C 1
ATOM 731 O O . VAL A 1 92 ? 3.303 -20.757 1.833 1.00 85.31 92 VAL A O 1
ATOM 734 N N . GLU A 1 93 ? 4.715 -22.042 0.624 1.00 84.50 93 GLU A N 1
ATOM 735 C CA . GLU A 1 93 ? 5.705 -21.015 0.333 1.00 84.50 93 GLU A CA 1
ATOM 736 C C . GLU A 1 93 ? 5.278 -20.231 -0.916 1.00 84.50 93 GLU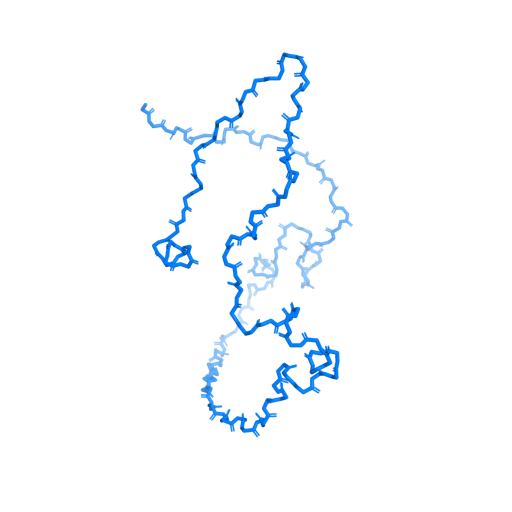 A C 1
ATOM 738 O O . GLU A 1 93 ? 4.896 -20.814 -1.932 1.00 84.50 93 GLU A O 1
ATOM 743 N N . PHE A 1 94 ? 5.295 -18.900 -0.838 1.00 83.06 94 PHE A N 1
ATOM 744 C CA . PHE A 1 94 ? 4.975 -18.045 -1.980 1.00 83.06 94 PHE A CA 1
ATOM 745 C C . PHE A 1 94 ? 6.246 -17.818 -2.793 1.00 83.06 94 PHE A C 1
ATOM 747 O O . PHE A 1 94 ? 7.208 -17.246 -2.282 1.00 83.06 94 PHE A O 1
ATOM 754 N N . GLN A 1 95 ? 6.243 -18.242 -4.055 1.00 89.62 95 GLN A N 1
ATOM 755 C CA . GLN A 1 95 ? 7.339 -17.988 -4.988 1.00 89.62 95 GLN A CA 1
ATOM 756 C C . GLN A 1 95 ? 7.053 -16.722 -5.803 1.00 89.62 95 GLN A C 1
ATOM 758 O O . GLN A 1 95 ? 5.919 -16.477 -6.213 1.00 89.62 95 GLN A O 1
ATOM 763 N N . ILE A 1 96 ? 8.081 -15.896 -6.007 1.00 91.62 96 ILE A N 1
ATOM 764 C CA . ILE A 1 96 ? 8.023 -14.744 -6.912 1.00 91.62 96 ILE A CA 1
ATOM 765 C C . ILE A 1 96 ? 8.773 -15.139 -8.177 1.00 91.62 96 ILE A C 1
ATOM 767 O O . ILE A 1 96 ? 10.004 -15.093 -8.216 1.00 91.62 96 ILE A O 1
ATOM 771 N N . ASP A 1 97 ? 8.024 -15.525 -9.203 1.00 92.88 97 ASP A N 1
ATOM 772 C CA . ASP A 1 97 ? 8.599 -15.863 -10.497 1.00 92.88 97 ASP A CA 1
ATOM 773 C C . ASP A 1 97 ? 9.033 -14.593 -11.230 1.00 92.88 97 ASP A C 1
ATOM 775 O O . ASP A 1 97 ? 8.261 -13.647 -11.411 1.00 92.88 97 ASP A O 1
ATOM 779 N N . LEU A 1 98 ? 10.292 -14.566 -11.662 1.00 92.38 98 LEU A N 1
ATOM 780 C CA . LEU A 1 98 ? 10.821 -13.480 -12.476 1.00 92.38 98 LEU A CA 1
ATOM 781 C C . LEU A 1 98 ? 10.655 -13.813 -13.955 1.00 92.38 98 LEU A C 1
ATOM 783 O O . LEU A 1 98 ? 10.918 -14.933 -14.395 1.00 92.38 98 LEU A O 1
ATOM 787 N N . ILE A 1 99 ? 10.296 -12.806 -14.748 1.00 94.19 99 ILE A N 1
ATOM 788 C CA . ILE A 1 99 ? 10.390 -12.914 -16.203 1.00 94.19 99 ILE A CA 1
ATOM 789 C C . ILE A 1 99 ? 11.878 -13.105 -16.557 1.00 94.19 99 ILE A C 1
ATOM 791 O O . ILE A 1 99 ? 12.710 -12.335 -16.062 1.00 94.19 99 ILE A O 1
ATOM 795 N N . PRO A 1 100 ? 12.246 -14.087 -17.403 1.00 95.44 100 PRO A N 1
ATOM 796 C CA . PRO A 1 100 ? 13.631 -14.283 -17.815 1.00 95.44 100 PRO A CA 1
ATOM 797 C C . PRO A 1 100 ? 14.257 -12.987 -18.347 1.00 95.44 100 PRO A C 1
ATOM 799 O O . PRO A 1 100 ? 13.707 -12.339 -19.234 1.00 95.44 100 PRO A O 1
ATOM 802 N N . GLY A 1 101 ? 15.404 -12.601 -17.785 1.00 93.88 101 GLY A N 1
ATOM 803 C CA . GLY A 1 101 ? 16.098 -11.353 -18.127 1.00 93.88 101 GLY A CA 1
ATOM 804 C C . GLY A 1 101 ? 15.688 -10.122 -17.305 1.00 93.88 101 GLY A C 1
ATOM 805 O O . GLY A 1 101 ? 16.275 -9.057 -17.495 1.00 93.88 101 GLY A O 1
ATOM 80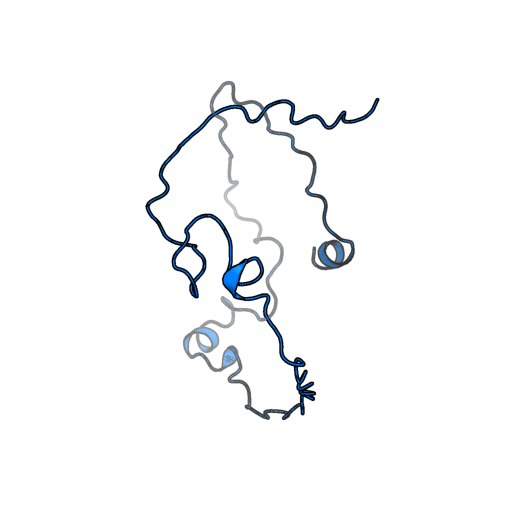6 N N . ALA A 1 102 ? 14.735 -10.237 -16.373 1.00 94.25 102 ALA A N 1
ATOM 807 C CA . ALA A 1 102 ? 14.421 -9.162 -15.436 1.00 94.25 102 ALA A CA 1
ATOM 808 C C . ALA A 1 102 ? 15.587 -8.919 -14.460 1.00 94.25 102 ALA A C 1
ATOM 810 O O . ALA A 1 102 ? 16.029 -9.825 -13.754 1.00 94.25 102 ALA A O 1
ATOM 811 N N . ALA A 1 103 ? 16.071 -7.678 -14.403 1.00 93.69 103 ALA A N 1
ATOM 812 C CA . ALA A 1 103 ? 17.103 -7.264 -13.460 1.00 93.69 103 ALA A CA 1
ATOM 813 C C . ALA A 1 103 ? 16.479 -6.781 -12.133 1.00 93.69 103 ALA A C 1
ATOM 815 O O . ALA A 1 103 ? 15.453 -6.093 -12.165 1.00 93.69 103 ALA A O 1
ATOM 816 N N . PRO A 1 104 ? 17.094 -7.071 -10.968 1.00 91.62 104 PRO A N 1
ATOM 817 C CA . PRO A 1 104 ? 16.659 -6.509 -9.694 1.00 91.62 104 PRO A CA 1
ATOM 818 C C . PRO A 1 104 ? 16.690 -4.979 -9.711 1.00 91.62 104 PRO A C 1
ATOM 820 O O . PRO A 1 104 ? 17.639 -4.363 -10.200 1.00 91.62 104 PRO A O 1
ATOM 823 N N . VAL A 1 105 ? 15.664 -4.357 -9.132 1.00 93.19 105 VAL A N 1
ATOM 824 C CA . VAL A 1 105 ? 15.582 -2.898 -9.027 1.00 93.19 105 VAL A CA 1
ATOM 825 C C . VAL A 1 105 ? 16.093 -2.463 -7.658 1.00 93.19 105 VAL A C 1
ATOM 827 O O . VAL A 1 105 ? 15.439 -2.691 -6.644 1.00 93.19 105 VAL A O 1
ATOM 830 N N . ALA A 1 106 ? 17.240 -1.787 -7.633 1.00 94.69 106 ALA A N 1
ATOM 831 C CA . ALA A 1 106 ? 17.745 -1.103 -6.447 1.00 94.69 106 ALA A CA 1
ATOM 832 C C . ALA A 1 106 ? 17.432 0.398 -6.538 1.00 94.69 106 ALA A C 1
ATOM 834 O O . ALA A 1 106 ? 17.744 1.051 -7.535 1.00 94.69 106 ALA A O 1
ATOM 835 N N . ARG A 1 107 ? 16.812 0.959 -5.497 1.00 94.25 107 ARG A N 1
ATOM 836 C CA . ARG A 1 107 ? 16.534 2.398 -5.370 1.00 94.25 107 ARG A CA 1
ATOM 837 C C . ARG A 1 107 ? 16.977 2.872 -3.993 1.00 94.25 107 ARG A C 1
ATOM 839 O O . ARG A 1 107 ? 16.849 2.135 -3.020 1.00 94.25 107 ARG A O 1
ATOM 846 N N . ALA A 1 108 ? 17.495 4.094 -3.914 1.00 94.81 108 ALA A N 1
ATOM 847 C CA . ALA A 1 108 ? 17.806 4.699 -2.625 1.00 94.81 108 ALA A CA 1
ATOM 848 C C . ALA A 1 108 ? 16.509 4.907 -1.813 1.00 94.81 108 ALA A C 1
ATOM 850 O O . ALA A 1 108 ? 15.486 5.257 -2.415 1.00 94.81 108 ALA A O 1
ATOM 851 N N . PRO A 1 109 ? 16.536 4.733 -0.477 1.00 92.25 109 PRO A N 1
ATOM 852 C CA . PRO A 1 109 ? 15.412 5.098 0.378 1.00 92.25 109 PRO A CA 1
ATOM 853 C C . PRO A 1 109 ? 15.021 6.566 0.186 1.00 92.25 109 PRO A C 1
ATOM 855 O O . PRO A 1 109 ? 15.867 7.419 -0.100 1.00 92.25 109 PRO A O 1
ATOM 858 N N . TYR A 1 110 ? 13.736 6.868 0.358 1.00 93.06 110 TYR A N 1
ATOM 859 C CA . TYR A 1 110 ? 13.270 8.250 0.324 1.00 93.06 110 TYR A CA 1
ATOM 860 C C . TYR A 1 110 ? 13.834 9.042 1.512 1.00 93.06 110 TYR A C 1
ATOM 862 O O . TYR A 1 110 ? 14.123 8.484 2.571 1.00 93.06 110 TYR A O 1
ATOM 870 N N . ARG A 1 111 ? 14.004 10.358 1.341 1.00 92.94 111 ARG A N 1
ATOM 871 C CA . ARG A 1 111 ? 14.427 11.233 2.439 1.00 92.94 111 ARG A CA 1
ATOM 872 C C . ARG A 1 111 ? 13.222 11.546 3.317 1.00 92.94 111 ARG A C 1
ATOM 874 O O . ARG A 1 111 ? 12.389 12.355 2.924 1.00 92.94 111 ARG A O 1
ATOM 881 N N . LEU A 1 112 ? 13.162 10.912 4.481 1.00 95.06 112 LEU A N 1
ATOM 882 C CA . LEU A 1 112 ? 12.161 11.183 5.510 1.00 95.06 112 LEU A CA 1
ATOM 883 C C . LEU A 1 112 ? 12.691 12.201 6.524 1.00 95.06 112 LEU A C 1
ATOM 885 O O . LEU A 1 112 ? 13.891 12.235 6.825 1.00 95.06 112 LEU A O 1
ATOM 889 N N . ALA A 1 113 ? 11.801 13.037 7.051 1.00 93.12 113 ALA A N 1
ATOM 890 C CA . ALA A 1 113 ? 12.110 13.889 8.189 1.00 93.12 113 ALA A CA 1
ATOM 891 C C . ALA A 1 113 ? 12.289 13.034 9.463 1.00 93.12 113 ALA A C 1
ATOM 893 O O . ALA A 1 113 ? 11.701 11.956 9.574 1.00 93.12 113 ALA A O 1
ATOM 894 N N . PRO A 1 114 ? 13.041 13.502 10.479 1.00 91.25 114 PRO A N 1
ATOM 895 C CA . PRO A 1 114 ? 13.231 12.745 11.720 1.00 91.25 114 PRO A CA 1
ATOM 896 C C . PRO A 1 114 ? 11.932 12.355 12.445 1.00 91.25 114 PRO A C 1
ATOM 898 O O . PRO A 1 114 ? 11.905 11.339 13.131 1.00 91.25 114 PRO A O 1
ATOM 901 N N . SER A 1 115 ? 10.858 13.138 12.302 1.00 93.12 115 SER A N 1
ATOM 902 C CA . SER A 1 115 ? 9.546 12.820 12.877 1.00 93.12 115 SER A CA 1
ATOM 903 C C . SER A 1 115 ? 8.883 11.615 12.209 1.00 93.12 115 SER A C 1
ATOM 905 O O . SER A 1 115 ? 8.299 10.799 12.907 1.00 93.12 115 SER A O 1
ATOM 907 N N . GLU A 1 116 ? 9.022 11.477 10.890 1.00 90.56 116 GLU A N 1
ATOM 908 C CA . GLU A 1 116 ? 8.443 10.376 10.107 1.00 90.56 116 GLU A CA 1
ATOM 909 C C . GLU A 1 116 ? 9.213 9.069 10.344 1.00 90.56 116 GLU A C 1
ATOM 911 O O . GLU A 1 116 ? 8.630 7.995 10.403 1.00 90.56 116 GLU A O 1
ATOM 916 N N . MET A 1 117 ? 10.528 9.155 10.578 1.00 91.00 117 MET A N 1
ATOM 917 C CA . MET A 1 117 ? 11.360 7.997 10.937 1.00 91.00 117 MET A CA 1
ATOM 918 C C . MET A 1 117 ? 10.964 7.343 12.268 1.00 91.00 117 MET A C 1
ATOM 920 O O . MET A 1 117 ? 11.329 6.198 12.501 1.00 91.00 117 MET A O 1
ATOM 924 N N . LYS A 1 118 ? 10.270 8.063 13.158 1.00 88.44 118 LYS A N 1
ATOM 925 C CA . LYS A 1 118 ? 9.794 7.532 14.444 1.00 88.44 118 LYS A CA 1
ATOM 926 C C . LYS A 1 118 ? 8.510 6.702 14.296 1.00 88.44 118 LYS A C 1
ATOM 928 O O . LYS A 1 118 ? 8.157 5.973 15.217 1.00 88.44 118 LYS A O 1
ATOM 933 N N . GLU A 1 119 ? 7.796 6.872 13.186 1.00 81.56 119 GLU A N 1
ATOM 934 C CA . GLU A 1 119 ? 6.524 6.194 12.907 1.00 81.56 119 GLU A CA 1
ATOM 935 C C . GLU A 1 119 ? 6.709 4.839 12.201 1.00 81.56 119 GLU A C 1
ATOM 937 O O . GLU A 1 119 ? 5.747 4.079 12.104 1.00 81.56 119 GLU A O 1
ATOM 942 N N . LEU A 1 120 ? 7.926 4.544 11.726 1.00 78.88 120 LEU A N 1
ATOM 943 C CA . LEU A 1 120 ? 8.344 3.251 11.169 1.00 78.88 120 LEU A CA 1
ATOM 944 C C . LEU A 1 120 ? 8.888 2.325 12.262 1.00 78.88 120 LEU A C 1
ATOM 946 O O . LEU A 1 120 ? 8.629 1.106 12.156 1.00 78.88 120 LEU A O 1
#